Protein AF-A0A4R5X7W3-F1 (afdb_monomer_lite)

pLDDT: mean 86.15, std 8.49, range [54.31, 95.62]

Structure (mmCIF, N/CA/C/O backbone):
data_AF-A0A4R5X7W3-F1
#
_entry.id   AF-A0A4R5X7W3-F1
#
loop_
_atom_site.group_PDB
_atom_site.id
_atom_site.type_symbol
_atom_site.label_atom_id
_atom_site.label_alt_id
_atom_site.label_comp_id
_atom_site.label_asym_id
_atom_site.label_entity_id
_atom_site.label_seq_id
_atom_site.pdbx_PDB_ins_code
_atom_site.Cartn_x
_atom_site.Cartn_y
_atom_site.Cartn_z
_atom_site.occupancy
_atom_site.B_iso_or_equiv
_atom_site.auth_seq_id
_atom_site.auth_comp_id
_atom_site.auth_asym_id
_atom_site.auth_atom_id
_atom_site.pdbx_PDB_model_num
ATOM 1 N N . MET A 1 1 ? 6.331 13.965 3.097 1.00 54.31 1 MET A N 1
ATOM 2 C CA . MET A 1 1 ? 5.250 12.964 2.964 1.00 54.31 1 MET A CA 1
ATOM 3 C C . MET A 1 1 ? 5.528 12.167 1.695 1.00 54.31 1 MET A C 1
ATOM 5 O O . MET A 1 1 ? 5.646 12.788 0.649 1.00 54.31 1 MET A O 1
ATOM 9 N N . ASN A 1 2 ? 5.774 10.855 1.798 1.00 76.88 2 ASN A N 1
ATOM 10 C CA . ASN A 1 2 ? 6.140 9.997 0.659 1.00 76.88 2 ASN A CA 1
ATOM 11 C C . ASN A 1 2 ? 4.886 9.643 -0.172 1.00 76.88 2 ASN A C 1
ATOM 13 O O . ASN A 1 2 ? 3.792 9.541 0.389 1.00 76.88 2 ASN A O 1
ATOM 17 N N . ILE A 1 3 ? 5.034 9.436 -1.485 1.00 85.94 3 ILE A N 1
ATOM 18 C CA . ILE A 1 3 ? 3.932 9.058 -2.386 1.00 85.94 3 ILE A CA 1
ATOM 19 C C . ILE A 1 3 ? 3.248 7.763 -1.929 1.00 85.94 3 ILE A C 1
ATOM 21 O O . ILE A 1 3 ? 2.022 7.682 -1.925 1.00 85.94 3 ILE A O 1
ATOM 25 N N . VAL A 1 4 ? 4.027 6.798 -1.430 1.00 88.94 4 VAL A N 1
ATOM 26 C CA . VAL A 1 4 ? 3.525 5.521 -0.898 1.00 88.94 4 VAL A CA 1
ATOM 27 C C . VAL A 1 4 ? 2.620 5.747 0.317 1.00 88.94 4 VAL A C 1
ATOM 29 O O . VAL A 1 4 ? 1.523 5.204 0.390 1.00 88.94 4 VAL A O 1
ATOM 32 N N . THR A 1 5 ? 3.028 6.613 1.250 1.00 92.12 5 THR A N 1
ATOM 33 C CA . THR A 1 5 ? 2.230 6.964 2.436 1.00 92.12 5 THR A CA 1
ATOM 34 C C . THR A 1 5 ? 0.883 7.574 2.038 1.00 92.12 5 THR A C 1
ATOM 36 O O . THR A 1 5 ? -0.146 7.227 2.614 1.00 92.12 5 THR A O 1
ATOM 39 N N . ALA A 1 6 ? 0.868 8.455 1.030 1.00 91.50 6 ALA A N 1
ATOM 40 C CA . ALA A 1 6 ? -0.363 9.060 0.524 1.00 91.50 6 ALA A CA 1
ATOM 41 C C . ALA A 1 6 ? -1.284 8.027 -0.152 1.00 91.50 6 ALA A C 1
ATOM 43 O O . ALA A 1 6 ? -2.490 8.033 0.100 1.00 91.50 6 ALA A O 1
ATOM 44 N N . GLN A 1 7 ? -0.723 7.110 -0.948 1.00 91.62 7 GLN A N 1
ATOM 45 C CA . GLN A 1 7 ? -1.466 6.012 -1.579 1.00 91.62 7 GLN A CA 1
ATOM 46 C C . GLN A 1 7 ? -2.118 5.102 -0.535 1.00 91.62 7 GLN A C 1
ATOM 48 O O . GLN A 1 7 ? -3.314 4.829 -0.616 1.00 91.62 7 GLN A O 1
ATOM 53 N N . VAL A 1 8 ? -1.357 4.682 0.478 1.00 93.00 8 VAL A N 1
ATOM 54 C CA . VAL A 1 8 ? -1.857 3.808 1.545 1.00 93.00 8 VAL A CA 1
ATOM 55 C C . VAL A 1 8 ? -2.938 4.504 2.373 1.00 93.00 8 VAL A C 1
ATOM 57 O O . VAL A 1 8 ? -3.996 3.926 2.611 1.00 93.00 8 VAL A O 1
ATOM 60 N N . ARG A 1 9 ? -2.727 5.770 2.756 1.00 91.50 9 ARG A N 1
ATOM 61 C CA . ARG A 1 9 ? -3.723 6.544 3.513 1.00 91.50 9 ARG A CA 1
ATOM 62 C C . ARG A 1 9 ? -5.017 6.753 2.728 1.00 91.50 9 ARG A C 1
ATOM 64 O O . ARG A 1 9 ? -6.099 6.678 3.306 1.00 91.50 9 ARG A O 1
ATOM 71 N N . SER A 1 10 ? -4.912 6.998 1.421 1.00 90.94 10 SER A N 1
ATOM 72 C CA . SER A 1 10 ? -6.071 7.085 0.528 1.00 90.94 10 SER A CA 1
ATOM 73 C C . SER A 1 10 ? -6.808 5.745 0.444 1.00 90.94 10 SER A C 1
ATOM 75 O O . SER A 1 10 ? -8.030 5.713 0.576 1.00 90.94 10 SER A O 1
ATOM 77 N N . TYR A 1 11 ? -6.072 4.637 0.323 1.00 92.00 11 TYR A N 1
ATOM 78 C CA . TYR A 1 11 ? -6.640 3.292 0.252 1.00 92.00 11 TYR A CA 1
ATOM 79 C C . TYR A 1 11 ? -7.418 2.903 1.517 1.00 92.00 11 TYR A C 1
ATOM 81 O O . TYR A 1 11 ? -8.531 2.382 1.419 1.00 92.00 11 TYR A O 1
ATOM 89 N N . THR A 1 12 ? -6.870 3.182 2.706 1.00 93.19 12 THR A N 1
ATOM 90 C CA . THR A 1 12 ? -7.543 2.873 3.980 1.00 93.19 12 THR A CA 1
ATOM 91 C C . THR A 1 12 ? -8.561 3.934 4.402 1.00 93.19 12 THR A C 1
ATOM 93 O O . THR A 1 12 ? -9.197 3.779 5.439 1.00 93.19 12 THR A O 1
ATOM 96 N N . LYS A 1 13 ? -8.737 5.015 3.625 1.00 91.00 13 LYS A N 1
ATOM 97 C CA . LYS A 1 13 ? -9.563 6.187 3.982 1.00 91.00 13 LYS A CA 1
ATOM 98 C C . LYS A 1 13 ? -9.222 6.775 5.363 1.00 91.00 13 LYS A C 1
ATOM 100 O O . LYS A 1 13 ? -10.081 7.326 6.041 1.00 91.00 13 LYS A O 1
ATOM 105 N N . GLY A 1 14 ? -7.964 6.659 5.786 1.00 88.81 14 GLY A N 1
ATOM 106 C CA . GLY A 1 14 ? -7.512 7.118 7.102 1.00 88.81 14 GLY A CA 1
ATOM 107 C C . GLY A 1 14 ? -7.759 6.151 8.266 1.00 88.81 14 GLY A C 1
ATOM 108 O O . GLY A 1 14 ? -7.315 6.446 9.371 1.00 88.81 14 GLY A O 1
ATOM 109 N N . ASN A 1 15 ? -8.361 4.979 8.048 1.00 91.19 15 ASN A N 1
ATOM 110 C CA . ASN A 1 15 ? -8.428 3.935 9.075 1.00 91.19 15 ASN A CA 1
ATOM 111 C C . ASN A 1 15 ? -7.046 3.331 9.342 1.00 91.19 15 ASN A C 1
ATOM 113 O O . ASN A 1 15 ? -6.264 3.117 8.408 1.00 91.19 15 ASN A O 1
ATOM 117 N N . GLY A 1 16 ? -6.765 3.055 10.616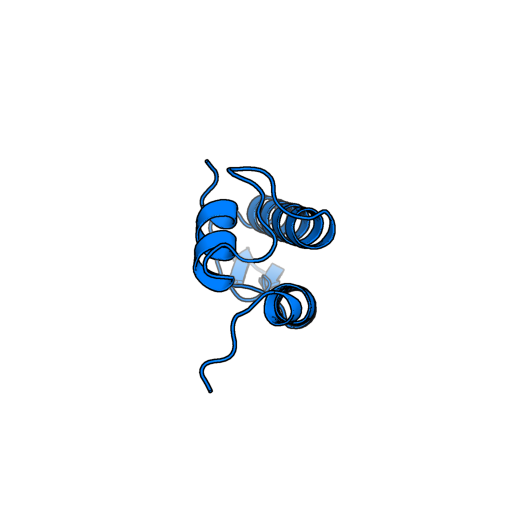 1.00 89.69 16 GLY A N 1
ATOM 118 C CA . GLY A 1 16 ? -5.446 2.610 11.071 1.00 89.69 16 GLY A CA 1
ATOM 119 C C . GLY A 1 16 ? -4.427 3.747 11.207 1.00 89.69 16 GLY A C 1
ATOM 120 O O . GLY A 1 16 ? -3.233 3.479 11.258 1.00 89.69 16 GLY A O 1
ATOM 121 N N . TRP A 1 17 ? -4.877 5.009 11.258 1.00 92.88 17 TRP A N 1
ATOM 122 C CA . TRP A 1 17 ? -4.019 6.180 11.455 1.00 92.88 17 TRP A CA 1
ATOM 123 C C . TRP A 1 17 ? -4.447 6.993 12.680 1.00 92.88 17 TRP A C 1
ATOM 125 O O . TRP A 1 17 ? -5.633 7.237 12.890 1.00 92.88 17 TRP A O 1
ATOM 135 N N . VAL A 1 18 ? -3.472 7.496 13.438 1.00 92.75 18 VAL A N 1
ATOM 136 C CA . VAL A 1 18 ? -3.664 8.511 14.483 1.00 92.75 18 VAL A CA 1
ATOM 137 C C . VAL A 1 18 ? -2.932 9.776 14.043 1.00 92.75 18 VAL A C 1
ATOM 139 O O . VAL A 1 18 ? -1.706 9.868 14.096 1.00 92.75 18 VAL A O 1
ATOM 142 N N . GLY A 1 19 ? -3.680 10.754 13.528 1.00 88.75 19 GLY A N 1
ATOM 143 C CA . GLY A 1 19 ? -3.099 11.956 12.926 1.00 88.75 19 GLY A CA 1
ATOM 144 C C . GLY A 1 19 ? -2.265 11.623 11.683 1.00 88.75 19 GLY A C 1
ATOM 145 O O . GLY A 1 19 ? -2.822 11.347 10.620 1.00 88.75 19 GLY A O 1
ATOM 146 N N . ASN A 1 20 ? -0.936 11.667 11.812 1.00 87.12 20 ASN A N 1
ATOM 147 C CA . ASN A 1 20 ? 0.018 11.291 10.759 1.00 87.12 20 ASN A CA 1
ATOM 148 C C . ASN A 1 20 ? 0.747 9.969 11.033 1.00 87.12 20 ASN A C 1
ATOM 150 O O . ASN A 1 20 ? 1.611 9.587 10.246 1.00 87.12 20 ASN A O 1
ATOM 154 N N . GLN A 1 21 ? 0.406 9.279 12.119 1.00 91.19 21 GLN A N 1
ATOM 155 C CA . GLN A 1 21 ? 1.071 8.052 12.528 1.00 91.19 21 GLN A CA 1
ATOM 156 C C . GLN A 1 21 ? 0.260 6.830 12.070 1.00 91.19 21 GLN A C 1
ATOM 158 O O . GLN A 1 21 ? -0.900 6.710 12.472 1.00 91.19 21 GLN A O 1
ATOM 163 N N . PRO A 1 22 ? 0.810 5.961 11.202 1.00 93.75 22 PRO A N 1
ATOM 164 C CA . PRO A 1 22 ? 0.170 4.702 10.833 1.00 93.75 22 PRO A CA 1
ATOM 165 C C . PRO A 1 22 ? 0.273 3.671 11.966 1.00 93.75 22 PRO A C 1
ATOM 167 O O . PRO A 1 22 ? 1.157 3.755 12.815 1.00 93.75 22 PRO A O 1
ATOM 170 N N . ALA A 1 23 ? -0.614 2.677 11.954 1.00 94.12 23 ALA A N 1
ATOM 171 C CA . ALA A 1 23 ? -0.450 1.448 12.721 1.00 94.12 23 ALA A CA 1
ATOM 172 C C . ALA A 1 23 ? 0.788 0.660 12.246 1.00 94.12 23 ALA A C 1
ATOM 174 O O . ALA A 1 23 ? 1.201 0.780 11.093 1.00 94.12 23 ALA A O 1
ATOM 175 N N . GLU A 1 24 ? 1.357 -0.166 13.126 1.00 95.62 24 GLU A N 1
ATOM 176 C CA . GLU A 1 24 ? 2.608 -0.907 12.884 1.00 95.62 24 GLU A CA 1
ATOM 177 C C . GLU A 1 24 ? 2.551 -1.793 11.626 1.00 95.62 24 GLU A C 1
ATOM 179 O O . GLU A 1 24 ? 3.495 -1.859 10.839 1.00 95.62 24 GLU A O 1
ATOM 184 N N . ASP A 1 25 ? 1.409 -2.432 11.378 1.00 94.38 25 ASP A N 1
ATOM 185 C CA . ASP A 1 25 ? 1.197 -3.273 10.202 1.00 94.38 25 ASP A CA 1
ATOM 186 C C . ASP A 1 25 ? 1.109 -2.455 8.900 1.00 94.38 25 ASP A C 1
ATOM 188 O O . ASP A 1 25 ? 1.646 -2.862 7.868 1.00 94.38 25 ASP A O 1
ATOM 192 N N . ILE A 1 26 ? 0.501 -1.267 8.946 1.00 94.06 26 ILE A N 1
ATOM 193 C CA . ILE A 1 26 ? 0.498 -0.306 7.833 1.00 94.06 26 ILE A CA 1
ATOM 194 C C . ILE A 1 26 ? 1.914 0.234 7.579 1.00 94.06 26 ILE A C 1
ATOM 196 O O . ILE A 1 26 ? 2.322 0.375 6.424 1.00 94.06 26 ILE A O 1
ATOM 200 N N . GLU A 1 27 ? 2.676 0.522 8.633 1.00 94.38 27 GLU A N 1
ATOM 201 C CA . GLU A 1 27 ? 4.062 0.986 8.530 1.00 94.38 27 GLU A CA 1
ATOM 202 C C . GLU A 1 27 ? 4.958 -0.055 7.848 1.00 94.38 27 GLU A C 1
ATOM 204 O O . GLU A 1 27 ? 5.699 0.282 6.920 1.00 94.38 27 GLU A O 1
ATOM 209 N N . ALA A 1 28 ? 4.820 -1.332 8.216 1.00 94.75 28 ALA A N 1
ATOM 210 C CA . ALA A 1 28 ? 5.533 -2.433 7.574 1.00 94.75 28 ALA A CA 1
ATOM 211 C C . ALA A 1 28 ? 5.224 -2.533 6.065 1.00 94.75 28 ALA A C 1
ATOM 213 O O . ALA A 1 28 ? 6.128 -2.745 5.249 1.00 94.75 28 ALA A O 1
ATOM 214 N N . VAL A 1 29 ? 3.965 -2.320 5.660 1.00 93.75 29 VAL A N 1
ATOM 215 C CA . VAL A 1 29 ? 3.583 -2.267 4.236 1.00 93.75 29 VAL A CA 1
ATOM 216 C C . VAL A 1 29 ? 4.223 -1.070 3.528 1.00 93.75 29 VAL A C 1
ATOM 218 O O . VAL A 1 29 ? 4.743 -1.203 2.422 1.00 93.75 29 VAL A O 1
ATOM 221 N N . ILE A 1 30 ? 4.240 0.108 4.155 1.00 92.56 30 ILE A N 1
ATOM 222 C CA . ILE A 1 30 ? 4.884 1.294 3.571 1.00 92.56 30 ILE A CA 1
ATOM 223 C C . ILE A 1 30 ? 6.386 1.049 3.372 1.00 92.56 30 ILE A C 1
ATOM 225 O O . ILE A 1 30 ? 6.922 1.388 2.314 1.00 92.56 30 ILE A O 1
ATOM 229 N N . LEU A 1 31 ? 7.057 0.440 4.354 1.00 92.38 31 LEU A N 1
ATOM 230 C CA . LEU A 1 31 ? 8.487 0.139 4.295 1.00 92.38 31 LEU A CA 1
ATOM 231 C C . LEU A 1 31 ? 8.822 -0.868 3.186 1.00 92.38 31 LEU A C 1
ATOM 233 O O . LEU A 1 31 ? 9.753 -0.650 2.412 1.00 92.38 31 LEU A O 1
ATOM 237 N N . THR A 1 32 ? 8.050 -1.949 3.073 1.00 91.50 32 THR A N 1
ATOM 238 C CA . THR A 1 32 ? 8.258 -2.986 2.046 1.00 91.50 32 THR A CA 1
ATOM 239 C C . THR A 1 32 ? 8.051 -2.447 0.630 1.00 91.50 32 TH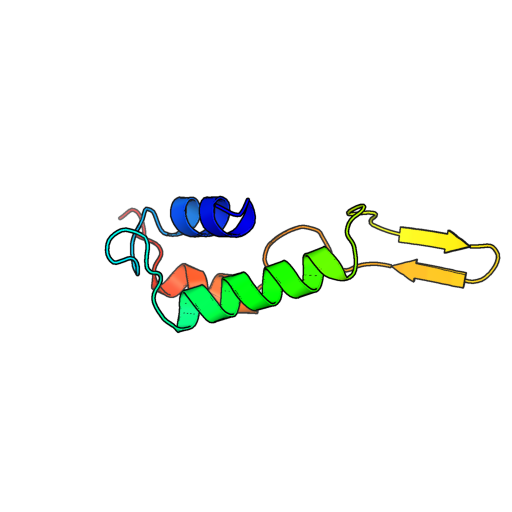R A C 1
ATOM 241 O O . THR A 1 32 ? 8.872 -2.698 -0.257 1.00 91.50 32 THR A O 1
ATOM 244 N N . VAL A 1 33 ? 7.023 -1.623 0.416 1.00 90.00 33 VAL A N 1
ATOM 245 C CA . VAL A 1 33 ? 6.788 -0.960 -0.875 1.00 90.00 33 VAL A CA 1
ATOM 246 C C . VAL A 1 33 ? 7.889 0.054 -1.189 1.00 90.00 33 VAL A C 1
ATOM 248 O O . VAL A 1 33 ? 8.362 0.110 -2.325 1.00 90.00 33 VAL A O 1
ATOM 251 N N . ALA A 1 34 ? 8.352 0.821 -0.198 1.00 88.88 34 ALA A N 1
ATOM 252 C CA . ALA A 1 34 ? 9.465 1.749 -0.381 1.00 88.88 34 ALA A CA 1
ATOM 253 C C . ALA A 1 34 ? 10.768 1.023 -0.766 1.00 88.88 34 ALA A C 1
ATOM 255 O O . ALA A 1 34 ? 11.466 1.468 -1.676 1.00 88.88 34 ALA A O 1
ATOM 256 N N . ALA A 1 35 ? 11.065 -0.124 -0.146 1.00 89.38 35 ALA A N 1
ATOM 257 C CA . ALA A 1 35 ? 12.223 -0.951 -0.494 1.00 89.38 35 ALA A CA 1
ATOM 258 C C . ALA A 1 35 ? 12.142 -1.489 -1.935 1.00 89.38 35 ALA A C 1
ATOM 260 O O . ALA A 1 35 ? 13.129 -1.485 -2.676 1.00 89.38 35 ALA A O 1
ATOM 261 N N . ARG A 1 36 ? 10.946 -1.899 -2.372 1.00 85.44 36 ARG A N 1
ATOM 262 C CA . ARG A 1 36 ? 10.705 -2.345 -3.751 1.00 85.44 36 ARG A CA 1
ATOM 263 C C . ARG A 1 36 ? 10.895 -1.212 -4.758 1.00 85.44 36 ARG A C 1
ATOM 265 O O . ARG A 1 36 ? 11.525 -1.419 -5.791 1.00 85.44 36 ARG A O 1
ATOM 272 N N . LEU A 1 37 ? 10.399 -0.016 -4.438 1.00 84.50 37 LEU A N 1
ATOM 273 C CA . LEU A 1 37 ? 10.592 1.173 -5.268 1.00 84.50 37 LEU A CA 1
ATOM 274 C C . LEU A 1 37 ? 12.075 1.554 -5.369 1.00 84.50 37 LEU A C 1
ATOM 276 O O . LEU A 1 37 ? 12.527 1.942 -6.438 1.00 84.50 37 LEU A O 1
ATOM 280 N N . LEU A 1 38 ? 12.846 1.386 -4.292 1.00 84.88 38 LEU A N 1
ATOM 281 C CA . LEU A 1 38 ? 14.291 1.616 -4.312 1.00 84.88 38 LEU A CA 1
ATOM 282 C C . LEU A 1 38 ? 15.030 0.632 -5.235 1.00 84.88 38 LEU A C 1
ATOM 284 O O . LEU A 1 38 ? 16.033 0.996 -5.839 1.00 84.88 38 LEU A O 1
ATOM 288 N N . THR A 1 39 ? 14.524 -0.597 -5.370 1.00 83.88 39 THR A N 1
ATOM 289 C CA . THR A 1 39 ? 15.119 -1.630 -6.238 1.00 83.88 39 THR A CA 1
ATOM 290 C C . THR A 1 39 ? 14.815 -1.388 -7.722 1.00 83.88 39 THR A C 1
ATOM 292 O O . THR A 1 39 ? 15.593 -1.792 -8.580 1.00 83.88 39 THR A O 1
ATOM 295 N N . ASN A 1 40 ? 13.696 -0.730 -8.040 1.00 82.88 40 ASN A N 1
ATOM 296 C CA . ASN A 1 40 ? 13.323 -0.347 -9.404 1.00 82.88 40 ASN A CA 1
ATOM 297 C C . ASN A 1 40 ? 12.787 1.100 -9.434 1.00 82.88 40 ASN A C 1
ATOM 299 O O . ASN A 1 40 ? 11.569 1.309 -9.497 1.00 82.88 40 ASN A O 1
ATOM 303 N N . PRO A 1 41 ? 13.676 2.110 -9.375 1.00 79.00 41 PRO A N 1
ATOM 304 C CA . PRO A 1 41 ? 13.265 3.510 -9.315 1.00 79.00 41 PRO A CA 1
ATOM 305 C C . PRO A 1 41 ? 12.665 4.010 -10.635 1.00 79.00 41 PRO A C 1
ATOM 307 O O . PRO A 1 41 ? 11.830 4.913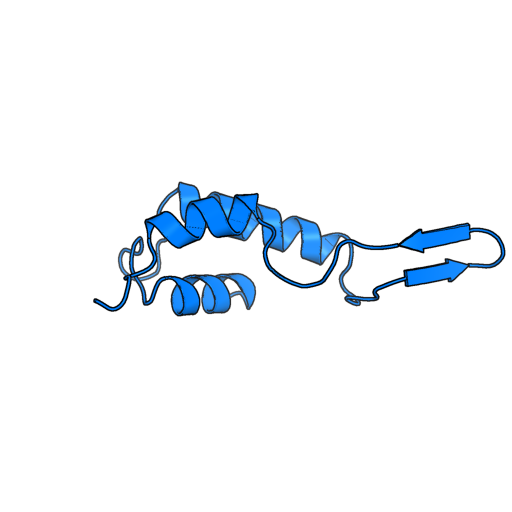 -10.622 1.00 79.00 41 PRO A O 1
ATOM 310 N N . THR A 1 42 ? 13.057 3.424 -11.768 1.00 80.88 42 THR A N 1
ATOM 311 C CA . THR A 1 42 ? 12.562 3.780 -13.108 1.00 80.88 42 THR A CA 1
ATOM 312 C C . THR A 1 42 ? 11.209 3.139 -13.429 1.00 80.88 42 THR A C 1
ATOM 314 O O . THR A 1 42 ? 10.594 3.499 -14.430 1.00 80.88 42 THR A O 1
ATOM 317 N N . GLN A 1 43 ? 10.722 2.225 -12.577 1.00 75.06 43 GLN A N 1
ATOM 318 C CA . GLN A 1 43 ? 9.462 1.483 -12.738 1.00 75.06 43 GLN A CA 1
ATOM 319 C C . GLN A 1 43 ? 9.330 0.780 -14.097 1.00 75.06 43 GLN A C 1
ATOM 321 O O . GLN A 1 43 ? 8.230 0.581 -14.619 1.00 75.06 43 GLN A O 1
ATOM 326 N N . VAL A 1 44 ? 10.458 0.381 -14.676 1.00 81.81 44 VAL A N 1
ATOM 327 C CA . VAL A 1 44 ? 10.498 -0.358 -15.937 1.00 81.81 44 VAL A CA 1
ATOM 328 C C . VAL A 1 44 ? 10.050 -1.796 -15.712 1.00 81.81 44 VAL A C 1
ATOM 330 O O . VAL A 1 44 ? 10.385 -2.426 -14.708 1.00 81.81 44 VAL A O 1
ATOM 333 N N . LYS A 1 45 ? 9.247 -2.318 -16.639 1.00 74.88 45 LYS A N 1
ATOM 334 C CA . LYS A 1 45 ? 8.705 -3.680 -16.549 1.00 74.88 45 LYS A CA 1
ATOM 335 C C . LYS A 1 45 ? 9.769 -4.733 -16.860 1.00 74.88 45 LYS A C 1
ATOM 337 O O . LYS A 1 45 ? 9.823 -5.772 -16.204 1.00 74.88 45 LYS A O 1
ATOM 342 N N . SER A 1 46 ? 10.601 -4.450 -17.850 1.00 78.50 46 SER A N 1
ATOM 343 C CA . SER A 1 46 ? 11.698 -5.303 -18.280 1.00 78.50 46 SER A CA 1
ATOM 344 C C . SER A 1 46 ? 12.842 -4.437 -18.787 1.00 78.50 46 SER A C 1
ATOM 346 O O . SER A 1 46 ? 12.600 -3.478 -19.522 1.00 78.50 46 SER A O 1
ATOM 348 N N . GLU A 1 47 ? 14.063 -4.781 -18.399 1.00 78.69 47 GLU A N 1
ATOM 349 C CA . GLU A 1 47 ? 15.286 -4.240 -18.986 1.00 78.69 47 GLU A CA 1
ATOM 350 C C . GLU A 1 47 ? 16.036 -5.367 -19.684 1.00 78.69 47 GLU A C 1
ATOM 352 O O . GLU A 1 47 ? 16.363 -6.388 -19.073 1.00 78.69 47 GLU A O 1
ATOM 357 N N . ASP A 1 48 ? 16.305 -5.158 -20.970 1.00 80.12 48 ASP A N 1
ATOM 358 C CA . ASP A 1 48 ? 17.090 -6.070 -21.787 1.00 80.12 48 ASP A CA 1
ATOM 359 C C . ASP A 1 48 ? 18.469 -5.446 -22.026 1.00 80.12 48 ASP A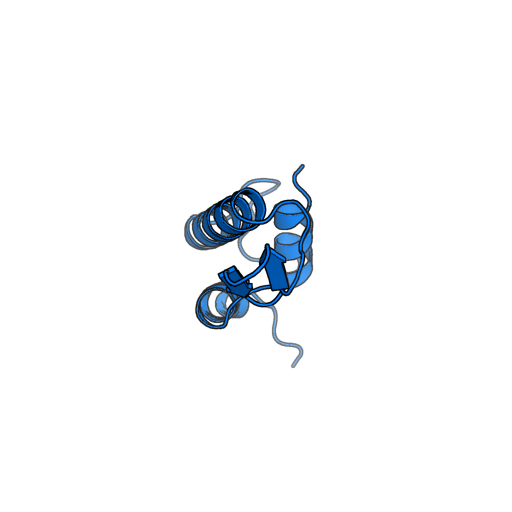 C 1
ATOM 361 O O . ASP A 1 48 ? 18.605 -4.405 -22.672 1.00 80.12 48 ASP A O 1
ATOM 365 N N . MET A 1 49 ? 19.508 -6.090 -21.497 1.00 83.81 49 MET A N 1
ATOM 366 C CA . MET A 1 49 ? 20.908 -5.730 -21.712 1.00 83.81 49 MET A CA 1
ATOM 367 C C . MET A 1 49 ? 21.607 -6.875 -22.448 1.00 83.81 49 MET A C 1
ATOM 369 O O . MET A 1 49 ? 22.215 -7.766 -21.850 1.00 83.81 49 MET A O 1
ATOM 373 N N . GLY A 1 50 ? 21.500 -6.867 -23.778 1.00 85.06 50 GLY A N 1
ATOM 374 C CA . GLY A 1 50 ? 22.067 -7.912 -24.631 1.00 85.06 50 GLY A CA 1
ATOM 375 C C . GLY A 1 50 ? 21.376 -9.260 -24.406 1.00 85.06 50 GLY A C 1
ATOM 376 O O . GLY A 1 50 ? 20.216 -9.422 -24.762 1.00 85.06 50 GLY A O 1
ATOM 377 N N . SER A 1 51 ? 22.090 -10.234 -23.833 1.00 81.88 51 SER A N 1
ATOM 378 C CA . SER A 1 51 ? 21.544 -11.561 -23.504 1.00 81.88 51 SER A CA 1
ATOM 379 C C . SER A 1 51 ? 20.915 -11.650 -22.110 1.00 81.88 51 SER A C 1
ATOM 381 O O . SER A 1 51 ? 20.332 -12.680 -21.776 1.00 81.88 51 SER A O 1
ATOM 383 N N . LEU A 1 52 ? 21.070 -10.620 -21.273 1.00 81.75 52 LEU A N 1
ATOM 384 C CA . LEU A 1 52 ? 20.453 -10.559 -19.952 1.00 81.75 52 LEU A CA 1
ATOM 385 C C . LEU A 1 52 ? 19.099 -9.857 -20.064 1.00 81.75 52 LEU A C 1
ATOM 387 O O . LEU A 1 52 ? 19.044 -8.699 -20.466 1.00 81.75 52 LEU A O 1
ATOM 391 N N . SER A 1 53 ? 18.033 -10.545 -19.662 1.00 81.06 53 SER A N 1
ATOM 392 C CA . SER A 1 53 ? 16.706 -9.950 -19.497 1.00 81.06 53 SER A CA 1
ATOM 393 C C . SER A 1 53 ? 16.332 -9.982 -18.020 1.00 81.06 53 SER A C 1
ATOM 395 O O . SER A 1 53 ? 16.315 -11.049 -17.398 1.00 81.06 53 SER A O 1
ATOM 397 N N . VAL A 1 54 ? 16.065 -8.812 -17.442 1.00 82.44 54 VAL A N 1
ATOM 398 C CA . VAL A 1 54 ? 15.584 -8.669 -16.065 1.00 82.44 54 VAL A CA 1
ATOM 399 C C . VAL A 1 54 ? 14.130 -8.237 -16.122 1.00 82.44 54 VAL A C 1
ATOM 401 O O . VAL A 1 54 ? 13.805 -7.172 -16.636 1.00 82.44 54 VAL A O 1
ATOM 404 N N . THR A 1 55 ? 13.240 -9.065 -15.580 1.00 81.69 55 THR A N 1
ATOM 405 C CA . THR A 1 55 ? 11.827 -8.709 -15.414 1.00 81.69 55 THR A CA 1
ATOM 406 C C . THR A 1 55 ? 11.588 -8.269 -13.980 1.00 81.69 55 THR A C 1
ATOM 408 O O . THR A 1 55 ? 11.827 -9.029 -13.040 1.00 81.69 55 THR A O 1
ATOM 411 N N . HIS A 1 56 ? 11.093 -7.048 -13.805 1.00 78.56 56 HIS A N 1
ATOM 412 C CA . HIS A 1 56 ? 10.754 -6.523 -12.490 1.00 78.56 56 HIS A CA 1
ATOM 413 C C . HIS A 1 56 ? 9.323 -6.903 -12.098 1.00 78.56 56 HIS A C 1
ATOM 415 O O . HIS A 1 56 ? 8.459 -7.160 -12.941 1.00 78.56 56 HIS A O 1
ATOM 421 N N . ALA A 1 57 ? 9.058 -6.931 -10.790 1.00 72.62 57 ALA A N 1
ATOM 422 C CA . ALA A 1 57 ? 7.710 -7.141 -10.277 1.00 72.62 57 ALA A CA 1
ATOM 423 C C . ALA A 1 57 ? 6.751 -6.054 -10.795 1.00 72.62 57 ALA A C 1
ATOM 425 O O . ALA A 1 57 ? 7.138 -4.894 -10.944 1.00 72.62 57 ALA A O 1
ATOM 426 N N . ALA A 1 58 ? 5.497 -6.438 -11.048 1.00 66.94 58 ALA A N 1
ATOM 427 C CA . ALA A 1 58 ? 4.476 -5.527 -11.553 1.00 66.94 58 ALA A CA 1
ATOM 428 C C . ALA A 1 58 ? 4.306 -4.296 -10.637 1.00 66.94 58 ALA A C 1
ATOM 430 O O . ALA A 1 58 ? 4.370 -4.438 -9.410 1.00 66.94 58 ALA A O 1
ATOM 431 N N . PRO A 1 59 ? 4.071 -3.101 -11.210 1.00 72.88 59 PRO A N 1
ATOM 432 C CA . PRO A 1 59 ? 3.851 -1.893 -10.428 1.00 72.88 59 PRO A CA 1
ATOM 433 C C . PRO A 1 59 ? 2.559 -2.008 -9.609 1.00 72.88 59 PRO A C 1
ATOM 435 O O . PRO A 1 59 ? 1.522 -2.431 -10.121 1.00 72.88 59 PRO A O 1
ATOM 438 N N . GLY A 1 60 ? 2.624 -1.605 -8.338 1.00 82.62 60 GLY A N 1
ATOM 439 C CA . GLY A 1 60 ? 1.487 -1.586 -7.416 1.00 82.62 60 GLY A CA 1
ATOM 440 C C . GL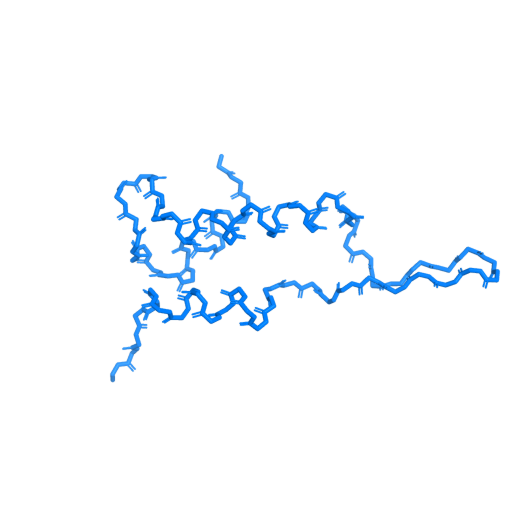Y A 1 60 ? 1.706 -2.407 -6.145 1.00 82.62 60 GLY A C 1
ATOM 441 O O . GLY A 1 60 ? 2.814 -2.857 -5.856 1.00 82.62 60 GLY A O 1
ATOM 442 N N . PHE A 1 61 ? 0.624 -2.577 -5.381 1.00 88.81 61 PHE A N 1
ATOM 443 C CA . PHE A 1 61 ? 0.612 -3.402 -4.175 1.00 88.81 61 PHE A CA 1
ATOM 444 C C . PHE A 1 61 ? 0.438 -4.879 -4.530 1.00 88.81 61 PHE A C 1
ATOM 446 O O . PHE A 1 61 ? -0.396 -5.257 -5.353 1.00 88.81 61 PHE A O 1
ATOM 453 N N . THR A 1 62 ? 1.207 -5.724 -3.863 1.00 91.38 62 THR A N 1
ATOM 454 C CA . THR A 1 62 ? 1.101 -7.179 -3.947 1.00 91.38 62 THR A CA 1
ATOM 455 C C . THR A 1 62 ? -0.068 -7.716 -3.130 1.00 91.38 62 THR A C 1
ATOM 457 O O . THR A 1 62 ? -0.600 -7.041 -2.252 1.00 91.38 62 THR A O 1
ATOM 460 N N . ILE A 1 63 ? -0.458 -8.968 -3.384 1.00 92.81 63 ILE A N 1
ATOM 461 C CA . ILE A 1 63 ? -1.544 -9.630 -2.644 1.00 92.81 63 ILE A CA 1
ATOM 462 C C . ILE A 1 63 ? -1.294 -9.639 -1.121 1.00 92.81 63 ILE A C 1
ATOM 464 O O . ILE A 1 63 ? -2.230 -9.304 -0.395 1.00 92.81 63 ILE A O 1
ATOM 468 N N . PRO A 1 64 ? -0.084 -9.948 -0.606 1.00 92.31 64 PRO A N 1
ATOM 469 C CA . PRO A 1 64 ? 0.177 -9.885 0.834 1.00 92.31 64 PRO A CA 1
ATOM 470 C C . PRO A 1 64 ? 0.052 -8.470 1.413 1.00 92.31 64 PRO A C 1
ATOM 472 O O . PRO A 1 64 ? -0.523 -8.293 2.482 1.00 92.31 64 PRO A O 1
ATOM 475 N N . GLU A 1 65 ? 0.527 -7.451 0.694 1.00 93.44 65 GLU A N 1
ATOM 476 C CA . GLU A 1 65 ? 0.384 -6.050 1.116 1.00 93.44 65 GLU A CA 1
ATOM 477 C C . GLU A 1 65 ? -1.099 -5.644 1.128 1.00 93.44 65 GLU A C 1
ATOM 479 O O . GLU A 1 65 ? -1.592 -5.093 2.110 1.00 93.44 65 GLU A O 1
ATOM 484 N N . LEU A 1 66 ? -1.854 -5.999 0.084 1.00 93.31 66 LEU A N 1
ATOM 485 C CA . LEU A 1 66 ? -3.297 -5.768 0.024 1.00 93.31 66 LEU A CA 1
ATOM 486 C C . LEU A 1 66 ? -4.055 -6.520 1.118 1.00 93.31 66 LEU A C 1
ATOM 488 O O . LEU A 1 66 ? -5.046 -5.997 1.615 1.00 93.31 66 LEU A O 1
ATOM 492 N N . PHE A 1 67 ? -3.622 -7.718 1.510 1.00 93.75 67 PHE A N 1
ATOM 493 C CA . PHE A 1 67 ? -4.233 -8.467 2.609 1.00 93.75 67 PHE A CA 1
ATOM 494 C C . PHE A 1 67 ? -4.187 -7.670 3.919 1.00 93.75 67 PHE A C 1
ATOM 496 O O . PHE A 1 67 ? -5.216 -7.526 4.581 1.00 93.75 67 PHE A O 1
ATOM 503 N N . VAL A 1 68 ? -3.033 -7.076 4.239 1.00 93.94 68 VAL A N 1
ATOM 504 C CA . VAL A 1 68 ? -2.876 -6.197 5.407 1.00 93.94 68 VAL A CA 1
ATOM 505 C C . VAL A 1 68 ? -3.714 -4.929 5.246 1.00 93.94 68 VAL A C 1
ATOM 507 O O . VA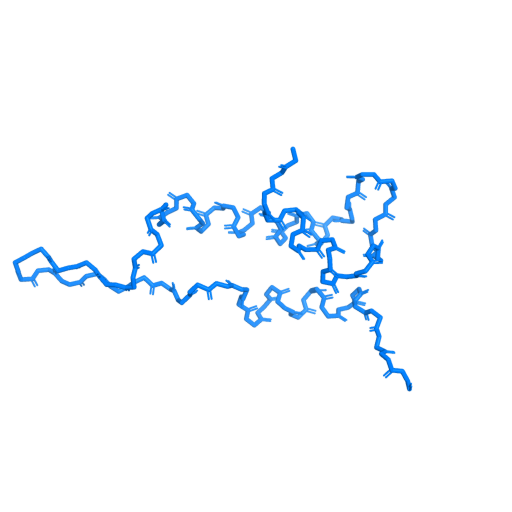L A 1 68 ? -4.493 -4.581 6.129 1.00 93.94 68 VAL A O 1
ATOM 510 N N . LEU A 1 69 ? -3.642 -4.258 4.094 1.00 94.00 69 LEU A N 1
ATOM 511 C CA . LEU A 1 69 ? -4.389 -3.016 3.872 1.00 94.00 69 LEU A CA 1
ATOM 512 C C . LEU A 1 69 ? -5.914 -3.216 3.882 1.00 94.00 69 LEU A C 1
ATOM 514 O O . LEU A 1 69 ? -6.655 -2.346 4.341 1.00 94.00 69 LEU A O 1
ATOM 518 N N . ASN A 1 70 ? -6.402 -4.365 3.411 1.00 94.06 70 ASN A N 1
ATOM 519 C CA . ASN A 1 70 ? -7.824 -4.712 3.405 1.00 94.06 70 ASN A CA 1
ATOM 520 C C . ASN A 1 70 ? -8.408 -4.865 4.807 1.00 94.06 70 ASN A C 1
ATOM 522 O O . ASN A 1 70 ? -9.608 -4.665 4.970 1.00 94.06 70 ASN A O 1
ATOM 526 N N . ARG A 1 71 ? -7.582 -5.176 5.812 1.00 91.38 71 ARG A N 1
ATOM 527 C CA . ARG A 1 71 ? -8.001 -5.200 7.218 1.00 91.38 71 ARG A CA 1
ATOM 528 C C . ARG A 1 71 ? -8.471 -3.826 7.698 1.00 91.38 71 ARG A C 1
ATOM 530 O O . ARG A 1 71 ? -9.411 -3.747 8.478 1.00 91.38 71 ARG A O 1
ATOM 537 N N . HIS A 1 72 ? -7.817 -2.765 7.229 1.00 91.38 72 HIS A N 1
ATOM 538 C CA . HIS A 1 72 ? -8.114 -1.382 7.614 1.00 91.38 72 HIS A CA 1
ATOM 539 C C . HIS A 1 72 ? -9.090 -0.701 6.656 1.00 91.38 72 HIS A C 1
ATOM 541 O O . HIS A 1 72 ? -9.653 0.342 6.973 1.00 91.38 72 HIS A O 1
ATOM 547 N N . ARG A 1 73 ? -9.311 -1.270 5.470 1.00 88.44 73 ARG A N 1
ATOM 548 C CA . ARG A 1 73 ? -10.213 -0.694 4.477 1.00 88.44 73 ARG A CA 1
ATOM 549 C C . ARG A 1 73 ? -11.656 -0.729 4.975 1.00 88.44 73 ARG A C 1
ATOM 551 O O . ARG A 1 73 ? -12.197 -1.789 5.277 1.00 88.44 73 ARG A O 1
ATOM 558 N N . ASP A 1 74 ? -12.299 0.432 4.949 1.00 80.06 74 ASP A N 1
ATOM 559 C CA . ASP A 1 74 ? -13.744 0.520 5.124 1.00 80.06 74 ASP A CA 1
ATOM 560 C C . ASP A 1 74 ? -14.459 -0.140 3.933 1.00 80.06 74 ASP A C 1
ATOM 562 O O . ASP A 1 74 ? -14.298 0.274 2.773 1.00 80.06 74 ASP A O 1
ATOM 566 N N . ARG A 1 75 ? -15.203 -1.214 4.209 1.00 73.19 75 ARG A N 1
ATOM 567 C CA . ARG A 1 75 ? -16.005 -1.913 3.204 1.00 73.19 75 ARG A CA 1
ATOM 568 C C . ARG A 1 75 ? -17.313 -1.148 3.082 1.00 73.19 75 ARG A C 1
ATOM 570 O O . ARG A 1 75 ? -18.086 -1.121 4.030 1.00 73.19 75 ARG A O 1
ATOM 577 N N . ALA A 1 76 ? -17.546 -0.541 1.919 1.00 65.38 76 ALA A N 1
ATOM 578 C CA . ALA A 1 76 ? -18.860 0.002 1.605 1.00 65.38 76 ALA A CA 1
ATOM 579 C C . ALA A 1 76 ? -19.888 -1.132 1.749 1.00 65.38 76 ALA A C 1
ATOM 581 O O . ALA A 1 76 ? -19.750 -2.164 1.085 1.00 65.38 76 ALA A O 1
ATOM 582 N N . VAL A 1 77 ? -20.820 -0.950 2.683 1.00 59.41 77 VAL A N 1
ATOM 583 C CA . VAL A 1 77 ? -22.006 -1.792 2.875 1.00 59.41 77 VAL A CA 1
ATOM 584 C C . VAL A 1 77 ? -23.094 -1.414 1.888 1.00 59.41 77 VAL A C 1
ATOM 586 O O . VAL A 1 77 ? -23.173 -0.216 1.531 1.00 59.41 77 VAL A O 1
#

Radius of gyration: 14.97 Å; chains: 1; bounding box: 44×24×39 Å

Sequence (77 aa):
MNIVTAQVRSYTKGNGWVGNQPAEDIEAVILTVAARLLTNPTQVKSEDMGSLSVTHAAPGFTIPELFVLNRHRDRAV

Foldseek 3Di:
DDPLLVVLCVQLVNFQDDPSRHHPLSVVLSVVLVVLCVVPVVQDQWDDDDPDIDGGDHPDDDPVSVVSSVVSHDDDD

Organism: NCBI:txid1807

Secondary structure (DSSP, 8-state):
--HHHHHHHHHTTTTTEETTEEPHHHHHHHHHHHHHHHH-TT--SEEEETTEEEEPPPSS--HHHHHHHHHHS----